Protein AF-A0A1P8XHA0-F1 (afdb_monomer_lite)

Secondary structure (DSSP, 8-state):
--HHHHHHHHHHHHHHHHTS----EEEEEE-TTS-EEEEEE-TTSTT-EEEESSHHHHHHHHHHHHHHHHHHHHHTT-----SS---TTS-SHHHHHHHHHHHHHHHHTT--

Sequence (112 aa):
MTSGQLDSALVDQAAAHLAVPLLLTVEPVRGRDGVWRFRAAYPEFPGCETTSELLTAALDRLETVRVELTLALLDAGEQPPSPRPSVPSFVPWQRAEVARTLAHHNDFGASL

Radius of gyration: 15.66 Å; chains: 1; bounding box: 42×40×38 Å

Structure (mmCIF, N/CA/C/O backbone):
data_AF-A0A1P8XHA0-F1
#
_entry.id   AF-A0A1P8XHA0-F1
#
loop_
_atom_site.group_PDB
_atom_site.id
_atom_site.type_symbol
_atom_site.label_atom_id
_atom_site.label_alt_id
_atom_site.label_comp_id
_atom_site.label_asym_id
_atom_site.label_entity_id
_atom_site.label_seq_id
_atom_site.pdbx_PDB_ins_code
_atom_site.Cartn_x
_atom_site.Cartn_y
_atom_site.Cartn_z
_atom_site.occupancy
_atom_site.B_iso_or_equiv
_atom_site.auth_seq_id
_atom_site.auth_comp_id
_atom_site.auth_asym_id
_atom_site.auth_atom_id
_atom_site.pdbx_PDB_model_num
ATOM 1 N N . MET A 1 1 ? 24.667 -12.062 -20.451 1.00 45.97 1 MET A N 1
ATOM 2 C CA . MET A 1 1 ? 24.286 -10.828 -19.734 1.00 45.97 1 MET A CA 1
ATOM 3 C C . MET A 1 1 ? 23.968 -11.242 -18.310 1.00 45.97 1 MET A C 1
ATOM 5 O O . MET A 1 1 ? 23.241 -12.202 -18.117 1.00 45.97 1 MET A O 1
ATOM 9 N N . THR A 1 2 ? 24.687 -10.662 -17.362 1.00 48.00 2 THR A N 1
ATOM 10 C CA . THR A 1 2 ? 24.904 -11.112 -15.979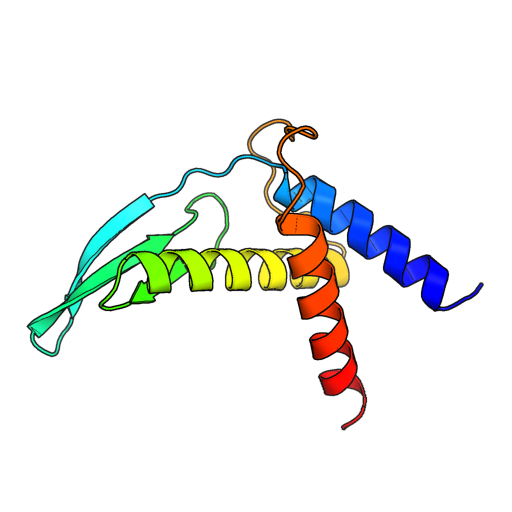 1.00 48.00 2 THR A CA 1
ATOM 11 C C . THR A 1 2 ? 23.658 -10.921 -15.111 1.00 48.00 2 THR A C 1
ATOM 13 O O . THR A 1 2 ? 23.165 -9.804 -15.017 1.00 48.00 2 THR A O 1
ATOM 16 N N . SER A 1 3 ? 23.185 -11.987 -14.453 1.00 54.09 3 SER A N 1
ATOM 17 C CA . SER A 1 3 ? 21.993 -12.014 -13.578 1.00 54.09 3 SER A CA 1
ATOM 18 C C . SER A 1 3 ? 21.878 -10.804 -12.634 1.00 54.09 3 SER A C 1
ATOM 20 O O . SER A 1 3 ? 20.830 -10.181 -12.568 1.00 54.09 3 SER A O 1
ATOM 22 N N . GLY A 1 4 ? 22.981 -10.377 -12.005 1.00 58.38 4 GLY A N 1
ATOM 23 C CA . GLY A 1 4 ? 22.970 -9.240 -11.070 1.00 58.38 4 GLY A CA 1
ATOM 24 C C . GLY A 1 4 ? 22.728 -7.857 -11.695 1.00 58.38 4 GLY A C 1
ATOM 25 O O . GLY A 1 4 ? 22.491 -6.892 -10.977 1.00 58.38 4 GLY A O 1
ATOM 26 N N . GLN A 1 5 ? 22.782 -7.729 -13.022 1.00 53.84 5 GLN A N 1
ATOM 27 C CA . GLN A 1 5 ? 22.501 -6.471 -13.720 1.00 53.84 5 GLN A CA 1
ATOM 28 C C . GLN A 1 5 ? 21.010 -6.327 -14.073 1.00 53.84 5 GLN A C 1
ATOM 30 O O . GLN A 1 5 ? 20.520 -5.206 -14.186 1.00 53.84 5 GLN A O 1
ATOM 35 N N . LEU A 1 6 ? 20.294 -7.452 -14.211 1.00 57.69 6 LEU A N 1
ATOM 36 C CA . LEU A 1 6 ? 18.836 -7.491 -14.372 1.00 57.69 6 LEU A CA 1
ATOM 37 C C . LEU A 1 6 ? 18.134 -7.121 -13.056 1.00 57.69 6 LEU A C 1
ATOM 39 O O . LEU A 1 6 ? 17.207 -6.314 -13.071 1.00 57.69 6 LEU A O 1
ATOM 43 N N . ASP A 1 7 ? 18.660 -7.592 -11.922 1.00 72.81 7 ASP A N 1
ATOM 44 C CA . ASP A 1 7 ? 18.110 -7.287 -10.594 1.00 72.81 7 ASP A CA 1
ATOM 45 C C . ASP A 1 7 ? 18.186 -5.787 -10.260 1.00 72.81 7 ASP A C 1
ATOM 47 O O . ASP A 1 7 ? 17.232 -5.212 -9.741 1.00 72.81 7 ASP A O 1
ATOM 51 N N . SER A 1 8 ? 19.284 -5.108 -10.619 1.00 73.00 8 SER A N 1
ATOM 52 C CA . SER A 1 8 ? 19.428 -3.662 -10.380 1.00 73.00 8 SER A CA 1
ATOM 53 C C . SER A 1 8 ? 18.422 -2.825 -11.175 1.00 73.00 8 SER A C 1
ATOM 55 O O . SER A 1 8 ? 17.925 -1.824 -10.663 1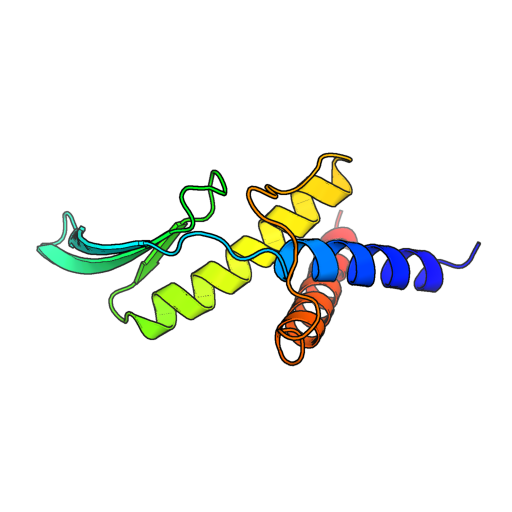.00 73.00 8 SER A O 1
ATOM 57 N N . ALA A 1 9 ? 18.121 -3.212 -12.418 1.00 82.25 9 ALA A N 1
ATOM 58 C CA . ALA A 1 9 ? 17.164 -2.489 -13.251 1.00 82.25 9 ALA A CA 1
ATOM 59 C C . ALA A 1 9 ? 15.729 -2.650 -12.726 1.00 82.25 9 ALA A C 1
ATOM 61 O O . ALA A 1 9 ? 14.989 -1.667 -12.665 1.00 82.25 9 ALA A O 1
ATOM 62 N N . LEU A 1 10 ? 15.365 -3.861 -12.286 1.00 83.12 10 LEU A N 1
ATOM 63 C CA . LEU A 1 10 ? 14.071 -4.126 -11.656 1.00 83.12 10 LEU A CA 1
ATOM 64 C C . LEU A 1 10 ? 13.917 -3.348 -10.342 1.00 83.12 10 LEU A C 1
ATOM 66 O O . LEU A 1 10 ? 12.869 -2.747 -10.109 1.00 83.12 10 LEU A O 1
ATOM 70 N N . VAL A 1 11 ? 14.966 -3.297 -9.512 1.00 82.38 11 VAL A N 1
ATOM 71 C CA . VAL A 1 11 ? 14.983 -2.495 -8.276 1.00 82.38 11 VAL A CA 1
ATOM 72 C C . VAL A 1 11 ? 14.725 -1.019 -8.572 1.00 82.38 11 VAL A C 1
ATOM 74 O O . VAL A 1 11 ? 13.886 -0.402 -7.915 1.00 82.38 11 VAL A O 1
ATOM 77 N N . ASP A 1 12 ? 15.422 -0.447 -9.554 1.00 85.12 12 ASP A N 1
ATOM 78 C CA . ASP A 1 12 ? 15.273 0.969 -9.899 1.00 85.12 12 ASP A CA 1
ATOM 79 C C . ASP A 1 12 ? 13.891 1.268 -10.497 1.00 85.12 12 ASP A C 1
ATOM 81 O O . ASP A 1 12 ? 13.277 2.285 -10.159 1.00 85.12 12 ASP A O 1
ATOM 85 N N . GLN A 1 13 ? 13.360 0.359 -11.318 1.00 88.12 13 GLN A N 1
ATOM 86 C CA . GLN A 1 13 ? 12.007 0.466 -11.858 1.00 88.12 13 GLN A CA 1
ATOM 87 C C . GLN A 1 13 ? 10.951 0.400 -10.746 1.00 88.12 13 GLN A C 1
ATOM 89 O O . GLN A 1 13 ? 10.095 1.282 -10.656 1.00 88.12 13 GLN A O 1
ATOM 94 N N . ALA A 1 14 ? 11.032 -0.590 -9.855 1.00 89.38 14 ALA A N 1
ATOM 95 C CA . ALA A 1 14 ? 10.124 -0.720 -8.718 1.00 89.38 14 ALA A CA 1
ATOM 96 C C . ALA A 1 14 ? 10.192 0.512 -7.802 1.00 89.38 14 ALA A C 1
ATOM 98 O O . ALA A 1 14 ? 9.158 1.059 -7.416 1.00 89.38 14 ALA A O 1
ATOM 99 N N . ALA A 1 15 ? 11.397 1.012 -7.511 1.00 86.00 15 ALA A N 1
ATOM 100 C CA . ALA A 1 15 ? 11.585 2.218 -6.709 1.00 86.00 15 ALA A CA 1
ATOM 101 C C . ALA A 1 15 ? 10.927 3.456 -7.346 1.00 86.00 15 ALA A C 1
ATOM 103 O O . ALA A 1 15 ? 10.333 4.263 -6.629 1.00 86.00 15 ALA A O 1
ATOM 104 N N . ALA A 1 16 ? 10.971 3.597 -8.675 1.00 86.75 16 ALA A N 1
ATOM 105 C CA . ALA A 1 16 ? 10.292 4.687 -9.375 1.00 86.75 16 ALA A CA 1
ATOM 106 C C . ALA A 1 16 ? 8.762 4.627 -9.202 1.00 86.75 16 ALA A C 1
ATOM 108 O O . ALA A 1 16 ? 8.134 5.658 -8.946 1.00 86.75 16 ALA A O 1
ATOM 109 N N . HIS A 1 17 ? 8.165 3.431 -9.259 1.00 91.44 17 HIS A N 1
ATOM 110 C CA . HIS A 1 17 ? 6.733 3.242 -8.994 1.00 91.44 17 HIS A CA 1
ATOM 111 C C . HIS A 1 17 ? 6.370 3.476 -7.519 1.00 91.44 17 HIS A C 1
ATOM 113 O O . HIS A 1 17 ? 5.323 4.048 -7.216 1.00 91.44 17 HIS A O 1
ATOM 119 N N . LEU A 1 18 ? 7.236 3.108 -6.574 1.00 91.06 18 LEU A N 1
ATOM 120 C CA . LEU A 1 18 ? 7.003 3.358 -5.145 1.00 91.06 18 LEU A CA 1
ATOM 121 C C . LEU A 1 18 ? 7.149 4.841 -4.762 1.00 91.06 18 LEU A C 1
ATOM 123 O O . LEU A 1 18 ? 6.539 5.293 -3.790 1.00 91.06 18 LEU A O 1
ATOM 127 N N . ALA A 1 19 ? 7.878 5.625 -5.558 1.00 89.69 19 ALA A N 1
ATOM 128 C CA . ALA A 1 19 ? 7.964 7.078 -5.414 1.00 89.69 19 ALA A CA 1
ATOM 129 C C . ALA A 1 19 ? 6.714 7.823 -5.932 1.00 89.69 19 ALA A C 1
ATOM 131 O O . ALA A 1 19 ? 6.620 9.046 -5.789 1.00 89.69 19 ALA A O 1
ATOM 132 N N . VAL A 1 20 ? 5.751 7.122 -6.540 1.00 91.06 20 VAL A N 1
ATOM 133 C CA . VAL A 1 20 ? 4.435 7.672 -6.888 1.00 91.06 20 VAL A CA 1
ATOM 134 C C . VAL A 1 20 ? 3.626 7.877 -5.603 1.00 91.06 20 VAL A C 1
ATOM 136 O O . VAL A 1 20 ? 3.397 6.915 -4.866 1.00 91.06 20 VAL A O 1
ATOM 139 N N . PRO A 1 21 ? 3.140 9.094 -5.308 1.00 90.88 21 PRO A N 1
ATOM 140 C CA . PRO A 1 21 ? 2.255 9.304 -4.169 1.00 90.88 21 PRO A CA 1
ATOM 141 C C . PRO A 1 21 ? 0.893 8.660 -4.435 1.00 90.88 21 PRO A C 1
ATOM 143 O O . PRO A 1 21 ? 0.230 9.031 -5.406 1.00 90.88 21 PRO A O 1
ATOM 146 N N . LEU A 1 22 ? 0.446 7.760 -3.559 1.00 92.81 22 LEU A N 1
ATOM 147 C CA . LEU A 1 22 ? -0.883 7.135 -3.596 1.00 92.81 22 LEU A CA 1
ATOM 148 C C . LEU A 1 22 ? -1.772 7.672 -2.464 1.00 92.81 22 LEU A C 1
ATOM 150 O O . LEU A 1 22 ? -1.268 8.115 -1.430 1.00 92.81 22 LEU A O 1
ATOM 154 N N . LEU A 1 23 ? -3.091 7.658 -2.662 1.00 95.25 23 LEU A N 1
ATOM 155 C CA . LEU A 1 23 ? -4.057 8.064 -1.643 1.00 95.25 23 LEU A CA 1
ATOM 156 C C . LEU A 1 23 ? -4.107 7.007 -0.538 1.00 95.25 23 LEU A C 1
ATOM 158 O O . LEU A 1 23 ? -4.581 5.902 -0.774 1.00 95.25 23 LEU A O 1
ATOM 162 N N . LEU A 1 24 ? -3.660 7.356 0.665 1.00 96.69 24 LEU A N 1
ATOM 163 C CA . LEU A 1 24 ? -3.809 6.509 1.845 1.00 96.69 24 LEU A CA 1
ATOM 164 C C . LEU A 1 24 ? -5.176 6.750 2.492 1.00 96.69 24 LEU A C 1
ATOM 166 O O . LEU A 1 24 ? -5.498 7.877 2.875 1.00 96.69 24 LEU A O 1
ATOM 170 N N . THR A 1 25 ? -5.946 5.685 2.682 1.00 97.62 25 THR A N 1
ATOM 171 C CA . THR A 1 25 ? -7.159 5.697 3.509 1.00 97.62 25 THR A CA 1
ATOM 172 C 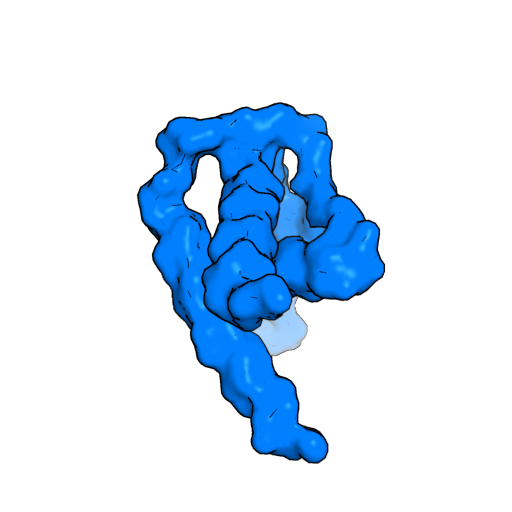C . THR A 1 25 ? -6.957 4.840 4.746 1.00 97.62 25 THR A C 1
ATOM 174 O O . THR A 1 25 ? -6.424 3.736 4.649 1.00 97.62 25 THR A O 1
ATOM 177 N N . VAL A 1 26 ? -7.414 5.332 5.899 1.00 97.88 26 VAL A N 1
ATOM 178 C CA . VAL A 1 26 ? -7.406 4.600 7.169 1.00 97.88 26 VAL A CA 1
ATOM 179 C C . VAL A 1 26 ? -8.776 4.733 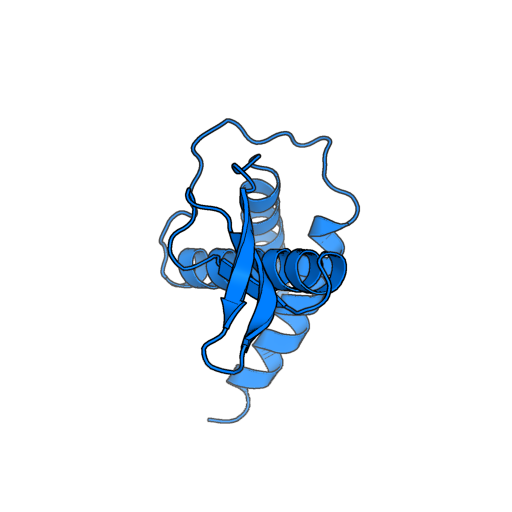7.812 1.00 97.88 26 VAL A C 1
ATOM 181 O O . VAL A 1 26 ? -9.240 5.843 8.068 1.00 97.88 26 VAL A O 1
ATOM 184 N N . GLU A 1 27 ? -9.401 3.603 8.113 1.00 97.31 27 GLU A N 1
ATOM 185 C CA . GLU A 1 27 ? -10.741 3.561 8.690 1.00 97.31 27 GLU A CA 1
ATOM 186 C C . GLU A 1 27 ? -10.781 2.621 9.900 1.00 97.31 27 GLU A C 1
ATOM 188 O O . GLU A 1 27 ? -10.281 1.493 9.820 1.00 97.31 27 GLU A O 1
ATOM 193 N N . PRO A 1 28 ? -11.392 3.031 11.026 1.00 97.06 28 PRO A N 1
ATOM 194 C CA . PRO A 1 28 ? -11.700 2.105 12.100 1.00 97.06 28 PRO A CA 1
ATOM 195 C C . PRO A 1 28 ? -12.856 1.196 11.666 1.00 97.06 28 PRO A C 1
ATOM 197 O O . PRO A 1 28 ? -13.953 1.656 11.349 1.00 97.06 28 PRO A O 1
ATOM 200 N N . VAL A 1 29 ? -12.627 -0.110 11.691 1.00 97.19 29 VAL A N 1
ATOM 201 C CA . VAL A 1 29 ? -13.612 -1.133 11.343 1.00 97.19 29 VAL A CA 1
ATOM 202 C C . VAL A 1 29 ? -13.829 -2.066 12.526 1.00 97.19 29 VAL A C 1
ATOM 204 O O . VAL A 1 29 ? -12.885 -2.469 13.209 1.00 97.19 29 VAL A O 1
ATOM 207 N N . ARG A 1 30 ? -15.087 -2.426 12.786 1.00 96.19 30 ARG A N 1
ATOM 208 C CA . ARG A 1 30 ? -15.427 -3.404 13.822 1.00 96.19 30 ARG A CA 1
ATOM 209 C C . ARG A 1 30 ? -15.492 -4.796 13.205 1.00 96.19 30 ARG A C 1
ATOM 211 O O . ARG A 1 30 ? -16.306 -5.045 12.317 1.00 96.19 30 ARG A O 1
ATOM 218 N N . GLY A 1 31 ? -14.635 -5.696 13.674 1.00 91.12 31 GLY A N 1
ATOM 219 C CA . GLY A 1 31 ? -14.637 -7.097 13.271 1.00 91.12 31 GLY A CA 1
ATOM 220 C C . GLY A 1 31 ? -15.884 -7.840 13.750 1.00 91.12 31 GLY A C 1
ATOM 221 O O . GLY A 1 31 ? -16.601 -7.393 14.648 1.00 91.12 31 GLY A O 1
ATOM 222 N N . ARG A 1 32 ? -16.138 -9.013 13.159 1.00 92.19 32 ARG A N 1
ATOM 223 C CA . ARG A 1 32 ? -17.256 -9.895 13.556 1.00 92.19 32 ARG A CA 1
ATOM 224 C C . ARG A 1 32 ? -17.118 -10.428 14.983 1.00 92.19 32 ARG A C 1
ATOM 226 O O . ARG A 1 32 ? -18.112 -10.753 15.616 1.00 92.19 32 ARG A O 1
ATOM 233 N N . ASP A 1 33 ? -15.890 -10.477 15.476 1.00 94.62 33 ASP A N 1
ATOM 234 C CA . ASP A 1 33 ? -15.516 -10.778 16.857 1.00 94.62 33 ASP A CA 1
ATOM 235 C C . ASP A 1 33 ? -15.750 -9.603 17.823 1.00 94.62 33 ASP A C 1
ATOM 237 O O . ASP A 1 33 ? -15.482 -9.707 19.016 1.00 94.62 33 ASP A O 1
ATOM 241 N N . GLY A 1 34 ? -16.251 -8.473 17.320 1.00 95.38 34 GLY A N 1
ATOM 242 C CA . GLY A 1 34 ? -16.493 -7.265 18.095 1.00 95.38 34 GLY A CA 1
ATOM 243 C C . GLY A 1 34 ? -15.244 -6.417 18.335 1.00 95.38 34 GLY A C 1
ATOM 244 O O . GLY A 1 34 ? -15.398 -5.326 18.892 1.00 95.38 34 GLY A O 1
ATOM 245 N N . VAL A 1 35 ? -14.065 -6.870 17.891 1.00 96.44 35 VAL A N 1
ATOM 246 C CA . VAL A 1 35 ? -12.773 -6.190 18.059 1.00 96.44 35 VAL A CA 1
ATOM 247 C C . VAL A 1 35 ? -12.622 -5.086 17.018 1.00 96.44 35 VAL A C 1
ATOM 249 O O . VAL A 1 35 ? -12.874 -5.288 15.828 1.00 96.44 35 VAL A O 1
ATOM 252 N N . TRP A 1 36 ? -12.206 -3.905 17.467 1.00 97.44 36 TRP A N 1
ATOM 253 C CA . TRP A 1 36 ? -11.929 -2.771 16.592 1.00 97.44 36 TRP A CA 1
ATOM 254 C C . TRP A 1 36 ? -10.532 -2.873 15.994 1.00 97.44 36 TRP A C 1
ATOM 256 O O . TRP A 1 36 ? -9.568 -3.181 16.688 1.00 97.44 36 TRP A O 1
ATOM 266 N N . ARG A 1 37 ? -10.436 -2.601 14.696 1.00 98.06 37 ARG A N 1
ATOM 267 C CA . ARG A 1 37 ? -9.191 -2.623 13.933 1.00 98.06 37 ARG A CA 1
ATOM 268 C C . ARG A 1 37 ? -9.112 -1.399 13.038 1.00 98.06 37 ARG A C 1
ATOM 270 O O . ARG A 1 37 ? -10.131 -0.807 12.703 1.00 98.06 37 ARG A O 1
ATOM 277 N N . PHE A 1 38 ? -7.910 -1.051 12.619 1.00 98.31 38 PHE A N 1
ATOM 278 C CA . PHE A 1 38 ? -7.658 -0.095 11.556 1.00 98.31 38 PHE A CA 1
ATOM 279 C C . PHE A 1 38 ? -7.501 -0.856 10.250 1.00 98.31 38 PHE A C 1
ATOM 281 O O . PHE A 1 38 ? -6.616 -1.705 10.130 1.00 98.31 38 PHE A O 1
ATOM 288 N N . ARG A 1 39 ? -8.357 -0.544 9.282 1.00 98.19 39 ARG A N 1
ATOM 289 C CA . ARG A 1 39 ? -8.180 -0.942 7.891 1.00 98.19 39 ARG A CA 1
ATOM 290 C C . ARG A 1 39 ? -7.440 0.175 7.172 1.00 98.19 39 ARG A C 1
ATOM 292 O O . ARG A 1 39 ? -7.937 1.298 7.135 1.00 98.19 39 ARG A O 1
ATOM 299 N N . ALA A 1 40 ? -6.263 -0.132 6.647 1.00 98.44 40 ALA A N 1
ATOM 300 C CA . ALA A 1 40 ? -5.454 0.785 5.859 1.00 98.44 40 ALA A CA 1
ATOM 301 C C . ALA A 1 40 ? -5.409 0.289 4.412 1.00 98.44 40 ALA A C 1
ATOM 303 O O . ALA A 1 40 ? -5.249 -0.911 4.184 1.00 98.44 40 ALA A O 1
ATOM 304 N N . ALA A 1 41 ? -5.560 1.192 3.448 1.00 98.31 41 ALA A N 1
ATOM 305 C CA . ALA A 1 41 ? -5.583 0.839 2.033 1.00 98.31 41 ALA A CA 1
ATOM 306 C C . ALA A 1 41 ? -5.003 1.949 1.156 1.00 98.31 41 ALA A C 1
ATOM 308 O O . ALA A 1 41 ? -5.063 3.131 1.510 1.00 98.31 41 ALA A O 1
ATOM 309 N N . TYR A 1 42 ? -4.520 1.545 -0.016 1.00 98.00 42 TYR A N 1
ATOM 310 C CA . TYR A 1 42 ? -4.301 2.416 -1.164 1.00 98.00 42 TYR A CA 1
ATOM 311 C C . TYR A 1 42 ? -5.393 2.128 -2.203 1.00 98.00 42 TYR A C 1
ATOM 313 O O . TYR A 1 42 ? -5.218 1.227 -3.018 1.00 98.00 42 TYR A O 1
ATOM 321 N N . PRO A 1 43 ? -6.525 2.860 -2.225 1.00 96.62 43 PRO A N 1
ATOM 322 C CA . PRO A 1 43 ? -7.650 2.549 -3.118 1.00 96.62 43 PRO A CA 1
ATOM 323 C C . PRO A 1 43 ? -7.302 2.632 -4.608 1.00 96.62 43 PRO A C 1
ATOM 325 O O . PRO A 1 43 ? -7.944 2.001 -5.441 1.00 96.62 43 PRO A O 1
ATOM 328 N N . GLU A 1 44 ? -6.271 3.408 -4.944 1.00 96.38 44 GLU A N 1
ATOM 329 C CA . GLU A 1 44 ? -5.722 3.524 -6.297 1.00 96.38 44 GLU A CA 1
ATOM 330 C C . GLU A 1 44 ? -4.893 2.290 -6.710 1.00 96.38 44 GLU A C 1
ATOM 332 O O . GLU A 1 44 ? -4.515 2.177 -7.873 1.00 96.38 44 GLU A O 1
ATOM 337 N N . PHE A 1 45 ? -4.619 1.368 -5.779 1.00 97.06 45 PHE A N 1
ATOM 338 C CA . PHE A 1 45 ? -3.893 0.123 -6.000 1.00 97.06 45 PHE A CA 1
ATOM 339 C C . PHE A 1 45 ? -4.759 -1.078 -5.586 1.00 97.06 45 PHE A C 1
ATOM 341 O O . PHE A 1 45 ? -4.788 -1.458 -4.414 1.00 97.06 45 PHE A O 1
ATOM 348 N N . PRO A 1 46 ? -5.463 -1.712 -6.544 1.00 93.62 46 PRO A N 1
ATOM 349 C CA . PRO A 1 46 ? -6.316 -2.863 -6.271 1.00 93.62 46 PRO A CA 1
ATOM 350 C C . PRO A 1 46 ? -5.589 -3.969 -5.496 1.00 93.62 46 PRO A C 1
ATOM 352 O O . PRO A 1 46 ? -4.483 -4.364 -5.851 1.00 93.62 46 PRO A O 1
ATOM 355 N N . GLY A 1 47 ? -6.219 -4.462 -4.428 1.00 94.00 47 GLY A N 1
ATOM 356 C CA . GLY A 1 47 ? -5.643 -5.488 -3.551 1.00 94.00 47 GLY A CA 1
ATOM 357 C C . GLY A 1 47 ? -4.647 -4.968 -2.507 1.00 94.00 47 GLY A C 1
ATOM 358 O O . GLY A 1 47 ? -4.271 -5.725 -1.615 1.00 94.00 47 GLY A O 1
ATOM 359 N N . CYS A 1 48 ? -4.257 -3.691 -2.554 1.00 97.69 48 CYS A N 1
ATOM 360 C CA . CYS A 1 48 ? -3.371 -3.083 -1.566 1.00 97.69 48 CYS A CA 1
ATOM 361 C C . CYS A 1 48 ? -4.171 -2.590 -0.348 1.00 97.69 48 CYS A C 1
ATOM 363 O O . CYS A 1 48 ? -4.477 -1.404 -0.196 1.00 97.69 48 CYS A O 1
ATOM 365 N N . GLU A 1 49 ? -4.547 -3.537 0.509 1.00 98.00 49 GLU A N 1
ATOM 366 C CA . GLU A 1 49 ? -5.290 -3.306 1.746 1.00 98.00 49 GLU A CA 1
ATOM 367 C C . GLU A 1 49 ? -4.776 -4.229 2.857 1.00 98.00 49 GLU A C 1
ATOM 369 O O . GLU A 1 49 ? -4.363 -5.365 2.625 1.00 98.00 49 GLU A O 1
ATOM 374 N N . THR A 1 50 ? -4.830 -3.751 4.096 1.00 98.06 50 THR A N 1
ATOM 375 C CA . THR A 1 50 ? -4.501 -4.532 5.287 1.00 98.06 50 THR A CA 1
ATOM 376 C C . THR A 1 50 ? -5.332 -4.081 6.480 1.00 98.06 50 THR A C 1
ATOM 378 O O . THR A 1 50 ? -5.919 -2.999 6.492 1.00 98.06 50 THR A O 1
ATOM 381 N N . THR A 1 51 ? -5.410 -4.925 7.504 1.00 97.25 51 THR A N 1
ATOM 382 C CA . THR A 1 51 ? -6.153 -4.640 8.732 1.00 97.25 51 THR A CA 1
ATOM 383 C C . THR A 1 51 ? -5.356 -5.092 9.953 1.00 97.25 51 THR A C 1
ATOM 385 O O . THR A 1 51 ? -4.831 -6.204 9.975 1.00 97.25 51 THR A O 1
ATOM 388 N N . SER A 1 52 ? -5.286 -4.249 10.986 1.00 97.12 52 SER A N 1
ATOM 389 C CA . SER A 1 52 ? -4.624 -4.564 12.261 1.00 97.12 52 SER A CA 1
ATOM 390 C C . SER A 1 52 ? -5.268 -3.823 13.432 1.00 97.12 52 SER A C 1
ATOM 392 O O . SER A 1 52 ? -5.864 -2.768 13.254 1.00 97.12 52 SER A O 1
ATOM 394 N N . GLU A 1 53 ? -5.143 -4.352 14.647 1.00 96.50 53 GLU A N 1
ATOM 395 C CA . GLU A 1 53 ? -5.572 -3.662 15.876 1.00 96.50 53 GLU A CA 1
ATOM 396 C C . GLU A 1 53 ? -4.714 -2.423 16.175 1.00 96.50 53 GLU A C 1
ATOM 398 O O . GLU A 1 53 ? -5.187 -1.464 16.781 1.00 96.50 53 GLU A O 1
ATOM 403 N N . LEU A 1 54 ? -3.467 -2.411 15.694 1.00 96.81 54 LEU A N 1
ATOM 404 C CA . LEU A 1 54 ? -2.558 -1.276 15.804 1.00 96.81 54 LEU A CA 1
ATOM 405 C C . LEU A 1 54 ? -2.438 -0.569 14.457 1.00 96.81 54 LEU A C 1
ATOM 407 O O . LEU A 1 54 ? -2.095 -1.191 13.453 1.00 96.81 54 LEU A O 1
ATOM 411 N N . LEU A 1 55 ? -2.663 0.747 14.454 1.00 95.69 55 LEU A N 1
ATOM 412 C CA . LEU A 1 55 ? -2.562 1.563 13.245 1.00 95.69 55 LEU A CA 1
ATOM 413 C C . LEU A 1 55 ? -1.175 1.461 12.599 1.00 95.69 55 LEU A C 1
ATOM 415 O O . LEU A 1 55 ? -1.082 1.230 11.400 1.00 95.69 55 LEU A O 1
ATOM 419 N N . THR A 1 56 ? -0.102 1.584 13.382 1.00 95.75 56 THR A N 1
ATOM 420 C CA . THR A 1 56 ? 1.273 1.483 12.866 1.00 95.75 56 THR A CA 1
ATOM 421 C C . THR A 1 56 ? 1.524 0.136 12.198 1.00 95.75 56 THR A C 1
ATOM 423 O O . THR A 1 56 ? 1.994 0.099 11.071 1.00 95.75 56 THR A O 1
ATOM 426 N N . ALA A 1 57 ? 1.089 -0.962 12.820 1.00 96.00 57 ALA A N 1
ATOM 427 C CA . ALA A 1 57 ? 1.217 -2.293 12.235 1.00 96.00 57 ALA A CA 1
ATOM 428 C C . ALA A 1 57 ? 0.391 -2.463 10.945 1.00 96.00 57 ALA A C 1
ATOM 430 O O . ALA A 1 57 ? 0.803 -3.198 10.049 1.00 96.00 57 ALA A O 1
ATOM 431 N N . ALA A 1 58 ? -0.771 -1.805 10.835 1.00 96.56 58 ALA A N 1
ATOM 432 C CA . ALA A 1 58 ? -1.511 -1.761 9.577 1.00 96.56 58 ALA A CA 1
ATOM 433 C C . ALA A 1 58 ? -0.705 -1.010 8.505 1.00 96.56 58 ALA A C 1
ATOM 435 O O . ALA A 1 58 ? -0.547 -1.524 7.408 1.00 96.56 58 ALA A O 1
ATOM 436 N N . LEU A 1 59 ? -0.144 0.158 8.818 1.00 95.88 59 LEU A N 1
ATOM 437 C CA . LEU A 1 59 ? 0.640 0.939 7.855 1.00 95.88 59 LEU A CA 1
ATOM 438 C C . LEU A 1 59 ? 1.918 0.212 7.409 1.00 95.88 59 LEU A C 1
ATOM 440 O O . LEU A 1 59 ? 2.153 0.099 6.210 1.00 95.88 59 LEU A O 1
ATOM 444 N N . ASP A 1 60 ? 2.684 -0.361 8.338 1.00 93.75 60 ASP A N 1
ATOM 445 C CA . ASP A 1 60 ? 3.916 -1.100 8.021 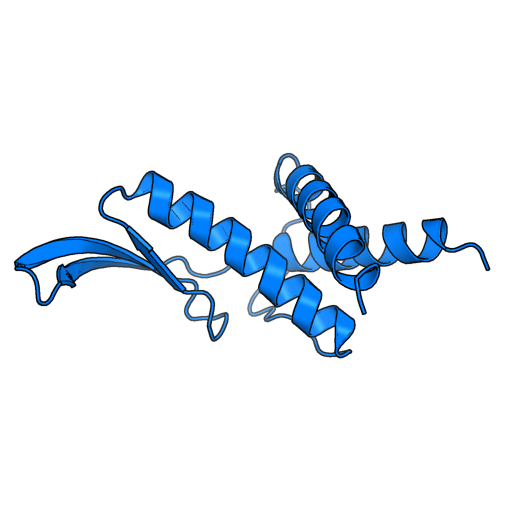1.00 93.75 60 ASP A CA 1
ATOM 446 C C . ASP A 1 60 ? 3.631 -2.280 7.077 1.00 93.75 60 ASP A C 1
ATOM 448 O O . ASP A 1 60 ? 4.320 -2.500 6.076 1.00 93.75 60 ASP A O 1
ATOM 452 N N . ARG A 1 61 ? 2.550 -3.021 7.356 1.00 95.44 61 ARG A N 1
ATOM 453 C CA . ARG A 1 61 ? 2.124 -4.134 6.505 1.00 95.44 61 ARG A CA 1
ATOM 454 C C . ARG A 1 61 ? 1.593 -3.660 5.153 1.00 95.44 61 ARG A C 1
ATOM 456 O O . ARG A 1 61 ? 1.788 -4.360 4.165 1.00 95.44 61 ARG A O 1
ATOM 463 N N . LEU A 1 62 ? 0.935 -2.502 5.098 1.00 96.88 62 LEU A N 1
ATOM 464 C CA . LEU A 1 62 ? 0.423 -1.935 3.850 1.00 96.88 62 LEU A CA 1
ATOM 465 C C . LEU A 1 62 ? 1.572 -1.609 2.895 1.00 96.88 62 LEU A C 1
ATOM 467 O O . LEU A 1 62 ? 1.493 -1.951 1.718 1.00 96.88 62 LEU A O 1
ATOM 471 N N . GLU A 1 63 ? 2.651 -1.009 3.402 1.00 94.31 63 GLU A N 1
ATOM 472 C CA . GLU A 1 63 ? 3.838 -0.720 2.591 1.00 94.31 63 GLU A CA 1
ATOM 473 C C . GLU A 1 63 ? 4.513 -2.000 2.093 1.00 94.31 63 GLU A C 1
ATOM 475 O O . GLU A 1 63 ? 4.897 -2.063 0.927 1.00 94.31 63 GLU A O 1
ATOM 480 N N . THR A 1 64 ? 4.572 -3.049 2.922 1.00 93.00 64 THR A N 1
ATOM 481 C CA . THR A 1 64 ? 5.081 -4.364 2.486 1.00 93.00 64 THR A CA 1
ATOM 482 C C . THR A 1 64 ? 4.241 -4.922 1.329 1.00 93.00 64 THR A C 1
ATOM 484 O O . THR A 1 64 ? 4.779 -5.233 0.268 1.00 93.00 64 THR A O 1
ATOM 487 N N . VAL A 1 65 ? 2.909 -4.962 1.483 1.00 95.88 65 VAL A N 1
ATOM 488 C CA . VAL A 1 65 ? 1.983 -5.439 0.435 1.00 95.88 65 VAL A CA 1
ATOM 489 C C . VAL A 1 65 ? 2.108 -4.601 -0.840 1.00 95.88 65 VAL A C 1
ATOM 491 O O . VAL A 1 65 ? 2.062 -5.132 -1.947 1.00 95.88 65 VAL A O 1
ATOM 494 N N . ARG A 1 66 ? 2.291 -3.283 -0.714 1.00 95.56 66 ARG A N 1
ATOM 495 C CA . ARG A 1 66 ? 2.494 -2.392 -1.860 1.00 95.56 66 ARG A CA 1
ATOM 496 C C . ARG A 1 66 ? 3.753 -2.756 -2.649 1.00 95.56 66 ARG A C 1
ATOM 498 O O . ARG A 1 66 ? 3.705 -2.749 -3.881 1.00 95.56 66 ARG A O 1
ATOM 505 N N . VAL A 1 67 ? 4.861 -3.058 -1.970 1.00 92.69 67 VAL A N 1
ATOM 506 C CA . VAL A 1 67 ? 6.108 -3.508 -2.614 1.00 92.69 67 VAL A CA 1
ATOM 507 C C . VAL A 1 67 ? 5.881 -4.838 -3.331 1.00 92.69 67 VAL A C 1
ATOM 509 O O . VAL A 1 67 ? 6.173 -4.930 -4.521 1.00 92.69 67 VAL A O 1
ATOM 512 N N . GLU A 1 68 ? 5.300 -5.826 -2.648 1.00 92.88 68 GLU A N 1
ATOM 513 C CA . GLU A 1 68 ? 5.027 -7.159 -3.206 1.00 92.88 68 GLU A CA 1
ATOM 514 C C . GLU A 1 68 ? 4.153 -7.089 -4.466 1.00 92.88 68 GLU A C 1
ATOM 516 O O . GLU A 1 68 ? 4.514 -7.640 -5.505 1.00 92.88 68 GLU A O 1
ATOM 521 N N . LEU A 1 69 ? 3.041 -6.347 -4.420 1.00 95.75 69 LEU A N 1
ATOM 522 C CA . LEU A 1 69 ? 2.155 -6.174 -5.576 1.00 95.75 69 LEU A CA 1
ATOM 523 C C . LEU A 1 69 ? 2.836 -5.419 -6.722 1.00 95.75 69 LEU A C 1
ATOM 525 O O . LEU A 1 69 ? 2.615 -5.741 -7.887 1.00 95.75 69 LEU A O 1
ATOM 529 N N . THR A 1 70 ? 3.667 -4.419 -6.410 1.00 93.62 70 THR A N 1
ATOM 530 C CA . THR A 1 70 ? 4.437 -3.688 -7.428 1.00 93.62 70 THR A CA 1
ATOM 531 C C . THR A 1 70 ? 5.384 -4.634 -8.159 1.00 93.62 70 THR A C 1
ATOM 533 O O . THR A 1 70 ? 5.416 -4.633 -9.387 1.00 93.62 70 THR A O 1
ATOM 536 N N . LEU A 1 71 ? 6.121 -5.463 -7.418 1.00 91.62 71 LEU A N 1
ATOM 537 C CA . LEU A 1 71 ? 7.034 -6.446 -7.997 1.00 91.62 71 LEU A CA 1
ATOM 538 C C . LEU A 1 71 ? 6.284 -7.499 -8.818 1.00 91.62 71 LEU A C 1
ATOM 540 O O . LEU A 1 71 ? 6.698 -7.780 -9.937 1.00 91.62 71 LEU A O 1
ATOM 544 N N . ALA A 1 72 ? 5.158 -8.014 -8.316 1.00 92.12 72 ALA A N 1
ATOM 545 C CA . ALA A 1 72 ? 4.346 -8.999 -9.028 1.00 92.12 72 ALA A CA 1
ATOM 546 C C . ALA A 1 72 ? 3.796 -8.465 -10.364 1.00 92.12 72 ALA A C 1
ATOM 548 O O . ALA A 1 72 ? 3.832 -9.171 -11.369 1.00 92.12 72 ALA A O 1
ATOM 549 N N . LEU A 1 73 ? 3.325 -7.211 -10.401 1.00 95.06 73 LEU A N 1
ATOM 550 C CA . LEU A 1 73 ? 2.876 -6.579 -11.647 1.00 95.06 73 LEU A CA 1
ATOM 551 C C . LEU A 1 73 ? 4.029 -6.419 -12.641 1.00 95.06 73 LEU A C 1
ATOM 553 O O . LEU A 1 73 ? 3.867 -6.735 -13.816 1.00 95.06 73 LEU A O 1
ATOM 557 N N . LEU A 1 74 ? 5.194 -5.964 -12.175 1.00 93.00 74 LEU A N 1
ATOM 558 C CA . LEU A 1 74 ? 6.365 -5.786 -13.032 1.00 93.00 74 LEU A CA 1
ATOM 559 C C . LEU A 1 74 ? 6.884 -7.119 -13.590 1.00 93.00 74 LEU A C 1
ATOM 561 O O . LEU A 1 74 ? 7.223 -7.179 -14.770 1.00 93.00 74 LEU A O 1
ATOM 565 N N . ASP A 1 75 ? 6.898 -8.178 -12.778 1.00 90.50 75 ASP A N 1
ATOM 566 C CA . ASP A 1 75 ? 7.274 -9.534 -13.201 1.00 90.50 75 ASP A CA 1
ATOM 567 C C . ASP A 1 75 ? 6.313 -10.084 -14.271 1.00 90.50 75 ASP A C 1
ATOM 569 O O . ASP A 1 75 ? 6.735 -10.681 -15.260 1.00 90.50 75 ASP A O 1
ATOM 573 N N . ALA A 1 76 ? 5.018 -9.772 -14.151 1.00 92.12 76 ALA A N 1
ATOM 574 C CA . ALA A 1 76 ? 4.007 -10.085 -15.161 1.00 92.12 76 ALA A CA 1
ATOM 575 C C . ALA A 1 76 ? 4.069 -9.188 -16.421 1.00 92.12 76 ALA A C 1
ATOM 577 O O . ALA A 1 76 ? 3.294 -9.389 -17.359 1.00 92.12 76 ALA A O 1
ATOM 578 N N . GLY A 1 77 ? 4.969 -8.197 -16.471 1.00 93.50 77 GLY A N 1
ATOM 579 C CA . GLY A 1 77 ? 5.063 -7.222 -17.563 1.00 93.50 77 GLY A CA 1
ATOM 580 C C . GLY A 1 77 ? 3.967 -6.147 -17.550 1.00 93.50 77 GLY A C 1
ATOM 581 O O . GLY A 1 77 ? 3.813 -5.406 -18.525 1.00 93.50 77 GLY A O 1
ATOM 582 N N . GLU A 1 78 ? 3.211 -6.040 -16.460 1.00 94.00 78 GLU A N 1
ATOM 583 C CA . GLU A 1 78 ? 2.195 -5.015 -16.235 1.00 94.00 78 GLU A CA 1
ATOM 584 C C . GLU A 1 78 ? 2.792 -3.760 -15.576 1.00 94.00 78 GLU A C 1
ATOM 586 O O . GLU A 1 78 ? 3.930 -3.737 -15.104 1.00 94.00 78 GLU A O 1
ATOM 591 N N . GLN A 1 79 ? 2.028 -2.665 -15.572 1.00 92.25 79 GLN A N 1
ATOM 592 C CA . GLN A 1 79 ? 2.454 -1.396 -14.979 1.00 92.25 79 GLN A CA 1
ATOM 593 C C . GLN A 1 79 ? 1.710 -1.136 -13.663 1.00 92.25 79 GLN A C 1
ATOM 595 O O . GLN A 1 79 ? 0.479 -1.050 -13.677 1.00 92.25 79 GLN A O 1
ATOM 600 N N . PRO A 1 80 ? 2.426 -0.943 -12.539 1.00 94.56 80 PRO A N 1
ATOM 601 C CA . PRO A 1 80 ? 1.822 -0.486 -11.296 1.00 94.56 80 PRO A CA 1
ATOM 602 C C . PRO A 1 80 ? 1.080 0.854 -11.458 1.00 94.56 80 PRO A C 1
ATOM 604 O O . PRO A 1 80 ? 1.500 1.697 -12.260 1.00 94.56 80 PRO A O 1
ATOM 607 N N . PRO A 1 81 ? 0.019 1.103 -10.667 1.00 93.38 81 PRO A N 1
ATOM 608 C CA . PRO A 1 81 ? -0.750 2.341 -10.737 1.00 93.38 81 PRO A CA 1
ATOM 609 C C . PRO A 1 81 ? 0.112 3.598 -10.575 1.00 93.38 81 PRO A C 1
ATOM 611 O O . PRO A 1 81 ? 0.883 3.732 -9.624 1.00 93.38 81 PRO A O 1
ATOM 614 N N . SER A 1 82 ? -0.063 4.558 -11.488 1.00 93.00 82 SER A N 1
ATOM 615 C CA . SER A 1 82 ? 0.630 5.850 -11.463 1.00 93.00 82 SER A CA 1
ATOM 616 C C . SER A 1 82 ? -0.344 7.018 -11.682 1.00 93.00 82 SER A C 1
ATOM 618 O O . SER A 1 82 ? -0.329 7.666 -12.726 1.00 93.00 82 SER A O 1
ATOM 620 N N . PRO A 1 83 ? -1.247 7.297 -10.719 1.00 90.31 83 PRO A N 1
ATOM 621 C CA . PRO A 1 83 ? -2.260 8.350 -10.861 1.00 90.31 83 PRO A CA 1
ATOM 622 C C . PRO A 1 83 ? -1.668 9.768 -10.838 1.00 90.31 83 PRO A C 1
ATOM 624 O O . PRO A 1 83 ? -2.340 10.736 -11.194 1.00 90.31 83 PRO A O 1
ATOM 627 N N . ARG A 1 84 ? -0.423 9.908 -10.373 1.00 88.94 84 ARG A N 1
ATOM 628 C CA . ARG A 1 84 ? 0.305 11.171 -10.226 1.00 88.94 84 ARG A CA 1
ATOM 629 C C . ARG A 1 84 ? 1.772 10.971 -10.624 1.00 88.94 84 ARG A C 1
ATOM 631 O O . ARG A 1 84 ? 2.267 9.850 -10.524 1.00 88.94 84 ARG A O 1
ATOM 638 N N . PRO A 1 85 ? 2.493 12.037 -11.017 1.00 85.19 85 PRO A N 1
ATOM 639 C CA . PRO A 1 85 ? 3.932 11.950 -11.240 1.00 85.19 85 PRO A CA 1
ATOM 640 C C . PRO A 1 85 ? 4.677 11.487 -9.980 1.00 85.19 85 PRO A C 1
ATOM 642 O O . PRO A 1 85 ? 4.348 11.905 -8.867 1.00 85.19 85 PRO A O 1
ATOM 645 N N . SER A 1 86 ? 5.701 10.651 -10.159 1.00 80.88 86 SER A N 1
ATOM 646 C CA . SER A 1 86 ? 6.616 10.253 -9.084 1.00 80.88 86 SER A CA 1
ATOM 647 C C . SER A 1 86 ? 7.340 11.464 -8.497 1.00 80.88 86 SER A C 1
ATOM 649 O O . SER A 1 86 ? 7.699 12.380 -9.240 1.00 80.88 86 SER A O 1
ATOM 651 N N . VAL A 1 87 ? 7.633 11.434 -7.195 1.00 79.06 87 VAL A N 1
ATOM 652 C CA . VAL A 1 87 ? 8.425 12.461 -6.500 1.00 79.06 87 VAL A CA 1
ATOM 653 C C . VAL A 1 87 ? 9.778 11.852 -6.092 1.00 79.06 87 VAL A C 1
ATOM 655 O O . VAL A 1 87 ? 9.884 11.248 -5.025 1.00 79.06 87 VAL A O 1
ATOM 658 N N . PRO A 1 88 ? 10.844 11.999 -6.906 1.00 65.69 88 PRO A N 1
ATOM 659 C CA . PRO A 1 88 ? 12.111 11.281 -6.713 1.00 65.69 88 PRO A CA 1
ATOM 660 C C . PRO A 1 88 ? 12.916 11.717 -5.483 1.00 65.69 88 PRO A C 1
ATOM 662 O O . PRO A 1 88 ? 13.946 11.128 -5.187 1.00 65.69 88 PRO A O 1
ATOM 665 N N . SER A 1 89 ? 12.496 12.762 -4.771 1.00 66.06 89 SER A N 1
ATOM 666 C CA . SER A 1 89 ? 13.130 13.207 -3.525 1.00 66.06 89 SER A CA 1
ATOM 667 C C . SER A 1 89 ? 12.615 12.472 -2.279 1.00 66.06 89 SER A C 1
ATOM 669 O O . SER A 1 89 ? 13.105 12.736 -1.185 1.00 66.06 89 SER A O 1
ATOM 671 N N . PHE A 1 90 ? 11.653 11.548 -2.414 1.00 59.34 90 PHE A N 1
ATOM 672 C CA . PHE A 1 90 ? 11.011 10.840 -1.292 1.00 59.34 90 PHE A CA 1
ATOM 673 C C . PHE A 1 90 ? 11.665 9.485 -0.915 1.00 59.34 90 PHE A C 1
ATOM 675 O O . PHE A 1 90 ? 11.108 8.717 -0.136 1.00 59.34 90 PHE A O 1
ATOM 682 N N . VAL A 1 91 ? 12.861 9.186 -1.438 1.00 59.44 91 VAL A N 1
ATOM 683 C CA . VAL A 1 91 ? 13.467 7.833 -1.488 1.00 59.44 91 VAL A CA 1
ATOM 684 C C . VAL A 1 91 ? 14.739 7.648 -0.629 1.00 59.44 91 VAL A C 1
ATOM 686 O O . VAL A 1 91 ? 15.835 7.512 -1.174 1.00 59.44 91 VAL A O 1
ATOM 689 N N . PRO A 1 92 ? 14.641 7.587 0.715 1.00 55.66 92 PRO A N 1
ATOM 690 C CA . PRO A 1 92 ? 15.660 6.858 1.491 1.00 55.66 92 PRO A CA 1
ATOM 691 C C . PRO A 1 92 ? 15.234 5.447 1.928 1.00 55.66 92 PRO A C 1
ATOM 693 O O . PRO A 1 92 ? 15.982 4.497 1.716 1.00 55.66 92 PRO A O 1
ATOM 696 N N . TRP A 1 93 ? 14.041 5.265 2.505 1.00 60.00 93 TRP A N 1
ATOM 697 C CA . TRP A 1 93 ? 13.660 3.985 3.133 1.00 60.00 93 TRP A CA 1
ATOM 698 C C . TRP A 1 93 ? 13.058 2.962 2.151 1.00 60.00 93 TRP A C 1
ATOM 700 O O . TRP A 1 93 ? 13.256 1.762 2.318 1.00 60.00 93 TRP A O 1
ATOM 710 N N . GLN A 1 94 ? 12.413 3.419 1.073 1.00 64.44 94 GLN A N 1
ATOM 711 C CA . GLN A 1 94 ? 11.765 2.546 0.081 1.00 64.44 94 GLN A CA 1
ATOM 712 C C . GLN A 1 94 ? 12.765 1.671 -0.698 1.00 64.44 94 GLN A C 1
ATOM 714 O O . GLN A 1 94 ? 12.478 0.512 -0.980 1.00 64.44 94 GLN A O 1
ATOM 719 N N . ARG A 1 95 ? 13.972 2.178 -1.007 1.00 61.09 95 ARG A N 1
ATOM 720 C CA . ARG A 1 95 ? 15.002 1.393 -1.724 1.00 61.09 95 ARG A CA 1
ATOM 721 C C . ARG A 1 95 ? 15.524 0.218 -0.893 1.00 61.09 95 ARG A C 1
ATOM 723 O O . ARG A 1 95 ? 15.745 -0.857 -1.439 1.00 61.09 95 ARG A O 1
ATOM 730 N N . ALA A 1 96 ? 15.712 0.418 0.413 1.00 66.62 96 ALA A N 1
ATOM 731 C CA . ALA A 1 96 ? 16.171 -0.638 1.315 1.00 66.62 96 ALA A CA 1
ATOM 732 C C . ALA A 1 96 ? 15.126 -1.757 1.455 1.00 66.62 96 ALA A C 1
ATOM 734 O O . ALA A 1 96 ? 15.472 -2.936 1.452 1.00 66.62 96 ALA A O 1
ATOM 735 N N . GLU A 1 97 ? 13.848 -1.387 1.512 1.00 65.94 97 GLU A N 1
ATOM 736 C CA . GLU A 1 97 ? 12.740 -2.331 1.646 1.00 65.94 97 GLU A CA 1
ATOM 737 C C . GLU A 1 97 ? 12.506 -3.171 0.379 1.00 65.94 97 GLU A C 1
ATOM 739 O O . GLU A 1 97 ? 12.289 -4.382 0.464 1.00 65.94 97 GLU A O 1
ATOM 744 N N . VAL A 1 98 ? 12.644 -2.565 -0.807 1.00 63.66 98 VAL A N 1
ATOM 745 C CA . VAL A 1 98 ? 12.630 -3.293 -2.090 1.00 63.66 98 VAL A CA 1
ATOM 746 C C . VAL A 1 98 ? 13.752 -4.329 -2.139 1.00 63.66 98 VAL A C 1
ATOM 748 O O . VAL A 1 98 ? 13.507 -5.490 -2.464 1.00 63.66 98 VAL A O 1
ATOM 751 N N . ALA A 1 99 ? 14.973 -3.937 -1.765 1.00 67.00 99 ALA A N 1
ATOM 752 C CA . ALA A 1 99 ? 16.115 -4.848 -1.747 1.00 67.00 99 ALA A CA 1
ATOM 753 C C . ALA A 1 99 ? 15.905 -6.020 -0.769 1.00 67.00 99 ALA A C 1
ATOM 755 O O . ALA A 1 99 ? 16.212 -7.164 -1.106 1.00 67.00 99 ALA A O 1
ATOM 756 N N . ARG A 1 100 ? 15.331 -5.755 0.414 1.00 72.50 100 ARG A N 1
ATOM 757 C CA . ARG A 1 100 ? 14.980 -6.785 1.405 1.00 72.50 100 ARG A CA 1
ATOM 758 C C . ARG A 1 100 ? 13.940 -7.769 0.866 1.00 72.50 100 ARG A C 1
ATOM 760 O O . ARG A 1 100 ? 14.096 -8.974 1.031 1.00 72.50 100 ARG A O 1
ATOM 767 N N . THR A 1 101 ? 12.901 -7.263 0.209 1.00 65.88 101 THR A N 1
ATOM 768 C CA . THR A 1 101 ? 11.802 -8.083 -0.323 1.00 65.88 101 THR A CA 1
ATOM 769 C C . THR A 1 101 ? 12.280 -8.994 -1.456 1.00 65.88 101 THR A C 1
ATOM 771 O O . THR A 1 101 ? 11.980 -10.185 -1.455 1.00 65.88 101 THR A O 1
ATOM 774 N N . LEU A 1 102 ? 13.109 -8.483 -2.372 1.00 65.81 102 LEU A N 1
ATOM 775 C CA . LEU A 1 102 ? 13.708 -9.289 -3.445 1.00 65.81 102 LEU A CA 1
ATOM 776 C C . LEU A 1 102 ? 14.653 -10.379 -2.922 1.00 65.81 102 LEU A C 1
ATOM 778 O O . LEU A 1 102 ? 14.644 -11.495 -3.440 1.00 65.81 102 LEU A O 1
ATOM 782 N N . ALA A 1 103 ? 15.422 -10.094 -1.867 1.00 67.62 103 ALA A N 1
ATOM 783 C CA . ALA A 1 103 ? 16.265 -11.100 -1.225 1.00 67.62 103 ALA A CA 1
ATOM 784 C C . ALA A 1 103 ? 15.447 -12.284 -0.675 1.00 67.62 103 ALA A C 1
ATOM 786 O O . ALA A 1 103 ? 15.915 -13.415 -0.733 1.00 67.62 103 ALA A O 1
ATOM 787 N N . HIS A 1 104 ? 14.218 -12.041 -0.206 1.00 61.72 104 HIS A N 1
ATOM 788 C CA . HIS A 1 104 ? 13.307 -13.092 0.257 1.00 61.72 104 HIS A CA 1
ATOM 789 C C . HIS A 1 104 ? 12.503 -13.759 -0.873 1.00 61.72 104 HIS A C 1
ATOM 791 O O . HIS A 1 104 ? 12.180 -14.941 -0.766 1.00 61.72 104 HIS A O 1
ATOM 797 N N . HIS A 1 105 ? 12.203 -13.055 -1.972 1.00 53.03 105 HIS A N 1
ATOM 798 C CA . HIS A 1 105 ? 11.557 -13.657 -3.147 1.00 53.03 105 HIS A CA 1
ATOM 799 C C . HIS A 1 105 ? 12.451 -14.689 -3.851 1.00 53.03 105 HIS A C 1
ATOM 801 O O . HIS A 1 105 ? 11.943 -15.716 -4.303 1.00 53.03 105 HIS A O 1
ATOM 807 N N . ASN A 1 106 ? 13.771 -14.474 -3.887 1.00 46.50 106 ASN A N 1
ATOM 808 C CA . ASN A 1 106 ? 14.719 -15.435 -4.465 1.00 46.50 106 ASN A CA 1
ATOM 809 C C . ASN A 1 106 ? 14.800 -16.771 -3.697 1.00 46.50 106 ASN A C 1
ATOM 811 O O . ASN A 1 106 ? 15.183 -17.780 -4.288 1.00 46.50 106 ASN A O 1
ATOM 815 N N . ASP A 1 107 ? 14.370 -16.823 -2.432 1.00 46.16 107 ASP A N 1
ATOM 816 C CA . ASP A 1 107 ? 14.303 -18.072 -1.656 1.00 46.16 107 ASP A CA 1
ATOM 817 C C . ASP A 1 107 ? 13.065 -18.928 -1.999 1.00 46.16 107 ASP A C 1
ATOM 819 O O . ASP A 1 107 ? 13.070 -20.141 -1.780 1.00 46.16 107 ASP A O 1
ATOM 823 N N . PHE A 1 108 ? 12.015 -18.345 -2.591 1.00 39.66 108 PHE A N 1
ATOM 824 C CA . PHE A 1 108 ? 10.818 -19.092 -3.011 1.00 39.66 108 PHE A CA 1
ATOM 825 C C . PHE A 1 108 ? 11.001 -19.837 -4.345 1.00 39.66 108 PHE A C 1
ATOM 827 O O . PHE A 1 108 ? 10.320 -20.833 -4.586 1.00 39.66 108 PHE A O 1
ATOM 834 N N . GLY A 1 109 ? 11.938 -19.403 -5.196 1.00 35.12 109 GLY A N 1
ATOM 835 C CA . GLY A 1 109 ? 12.221 -20.021 -6.499 1.00 35.12 109 GLY A CA 1
ATOM 836 C C . GLY A 1 109 ? 13.163 -21.233 -6.464 1.00 35.12 109 GLY A C 1
ATOM 837 O O . GLY A 1 109 ? 13.342 -21.884 -7.487 1.00 35.12 109 GLY A O 1
ATOM 838 N N . ALA A 1 110 ? 13.764 -21.551 -5.311 1.00 38.66 110 ALA A N 1
ATOM 839 C CA . ALA A 1 110 ? 14.735 -22.644 -5.162 1.00 38.66 110 ALA A CA 1
ATOM 840 C C . ALA A 1 110 ? 14.149 -23.934 -4.544 1.00 38.66 110 ALA A C 1
ATOM 842 O O . ALA A 1 110 ? 14.900 -24.859 -4.239 1.00 38.66 110 ALA A O 1
ATOM 84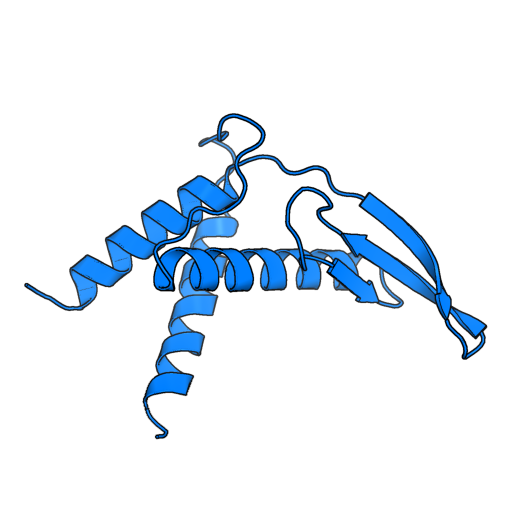3 N N . SER A 1 111 ? 12.828 -24.002 -4.334 1.00 37.75 111 SER A N 1
ATOM 844 C CA . SER A 1 111 ? 12.140 -25.160 -3.727 1.00 37.75 111 SER A CA 1
ATOM 845 C C . SER A 1 111 ? 11.034 -25.778 -4.599 1.00 37.75 111 SER A C 1
ATOM 847 O O . SER A 1 111 ? 10.107 -26.385 -4.061 1.00 37.75 111 SER A O 1
ATOM 849 N N . LEU A 1 112 ? 11.133 -25.676 -5.928 1.00 37.25 112 LEU A N 1
ATOM 850 C CA . LEU A 1 112 ? 10.324 -26.472 -6.864 1.00 37.25 112 LEU A CA 1
ATOM 851 C C . LEU A 1 112 ? 11.211 -27.240 -7.844 1.00 37.25 112 LEU A C 1
ATOM 853 O O . LEU A 1 112 ? 12.122 -26.612 -8.426 1.00 37.25 112 LEU A O 1
#

Foldseek 3Di:
DDPVVVLVVLLVLLQQLVLADFDWDWDWDQDPVRQTWIKIARPLFPPLIDIGSDPVVRVVVSLLVSLVSSSVCVVVVHHTGRPDGGDVVPDDPSSVSNVVSVVVVVVVVPPD

pLDDT: mean 82.74, std 17.96, range [35.12, 98.44]